Protein AF-A0A2K9CCG0-F1 (afdb_monomer)

Sequence (92 aa):
MLEEKAQQLKTALNGNKLIESQIHAITID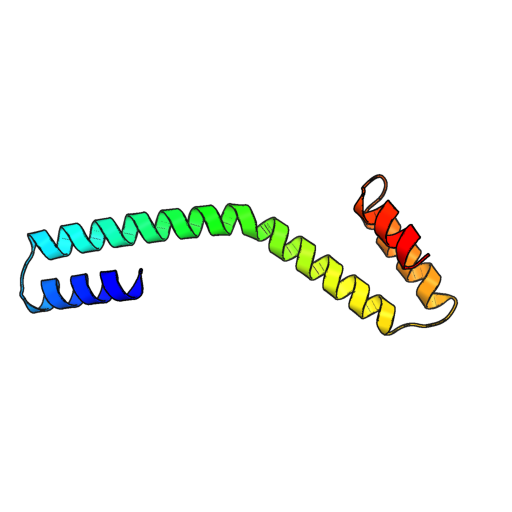VIVRQVTSMWLELQEGVVEQQKLVNAHHGLSLVNGERWNAKLDELCSKHAGSQTECLLRRLLG

Foldseek 3Di:
DLVVLVVQLVVCVVVVVPVSNVVSVVVNVVVVVVVVVVCVVCVVVVVVVVVVVVLVVVLVVDDDPVSVVSLVVVLVVQDPHPVSVVSVVPPD

Mean predicted aligned error: 7.21 Å

pLDDT: mean 91.19, std 3.8, range [77.5, 96.25]

Solvent-accessible surface area (backbone atoms only — not comparable to full-atom values): 5068 Å² total; per-residue (Å²): 109,69,67,58,46,52,51,50,25,52,52,25,52,78,64,68,34,62,66,59,24,50,54,34,49,53,53,48,52,53,51,51,52,51,54,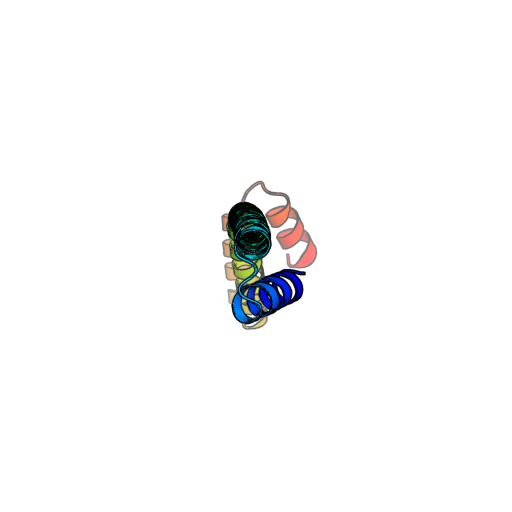50,51,54,45,62,71,44,44,62,60,54,52,52,51,50,52,50,53,53,50,53,52,59,43,76,77,43,66,69,72,65,26,55,56,52,49,50,52,54,33,61,79,30,63,96,38,72,64,22,57,49,47,49,70,77,71,96

Radius of gyration: 23.92 Å; Cα contacts (8 Å, |Δi|>4): 39; chains: 1; bounding box: 51×20×59 Å

Secondary structure (DSSP, 8-state):
-HHHHHHHHHHHHHTT-HHHHHHHHHHHHHHHHHHHHHHHHHHHHHHHHHHHHHHHHHHHT--THHHHHHHHHHHHHTTTSHHHHHHHHHH-

Structure (mmCIF, N/CA/C/O backbone):
data_AF-A0A2K9CCG0-F1
#
_entry.id   AF-A0A2K9CCG0-F1
#
loop_
_atom_site.group_PDB
_atom_site.id
_atom_site.type_symbol
_atom_site.label_atom_id
_atom_site.label_alt_id
_atom_site.label_comp_id
_atom_site.label_asym_id
_atom_site.label_entity_id
_atom_site.label_seq_id
_atom_site.pdbx_PDB_ins_code
_atom_site.Cartn_x
_atom_site.Cartn_y
_atom_site.Cartn_z
_atom_site.occupancy
_atom_site.B_iso_or_equiv
_atom_site.auth_seq_id
_atom_site.auth_comp_id
_atom_site.auth_asym_id
_atom_site.auth_atom_id
_atom_site.pdbx_PDB_model_num
ATOM 1 N N . MET A 1 1 ? -7.381 -8.319 16.304 1.00 79.94 1 MET A N 1
ATOM 2 C CA . MET A 1 1 ? -7.475 -7.192 17.265 1.00 79.94 1 MET A CA 1
ATOM 3 C C . MET A 1 1 ? -8.754 -6.376 17.067 1.00 79.94 1 MET A C 1
ATOM 5 O O . MET A 1 1 ? -9.554 -6.331 17.989 1.00 79.94 1 MET A O 1
ATOM 9 N N . LEU A 1 2 ? -8.997 -5.771 15.892 1.00 89.25 2 LEU A N 1
ATOM 10 C CA . LEU A 1 2 ? -10.224 -4.989 15.645 1.00 89.25 2 LEU A CA 1
ATOM 11 C C . LEU A 1 2 ? -11.499 -5.850 15.702 1.00 89.25 2 LEU A C 1
ATOM 13 O O . LEU A 1 2 ? -12.457 -5.478 16.370 1.00 89.25 2 LEU A O 1
ATOM 17 N N . GLU A 1 3 ? -11.480 -7.027 15.073 1.00 91.12 3 GLU A N 1
ATOM 18 C CA . GLU A 1 3 ? -12.597 -7.988 15.099 1.00 91.12 3 GLU A CA 1
ATOM 19 C C . GLU A 1 3 ? -12.952 -8.433 16.522 1.00 91.12 3 GLU A C 1
ATOM 21 O O . GLU A 1 3 ? -14.119 -8.483 16.899 1.00 91.12 3 GLU A O 1
ATOM 26 N N . GLU A 1 4 ? -11.939 -8.685 17.349 1.00 92.56 4 GLU A N 1
ATOM 27 C CA . GLU A 1 4 ? -12.119 -9.039 18.757 1.00 92.56 4 GLU A CA 1
ATOM 28 C C . GLU A 1 4 ? -12.786 -7.896 19.541 1.00 92.56 4 GLU A C 1
ATOM 30 O O . GLU A 1 4 ? -13.727 -8.124 20.302 1.00 92.56 4 GLU A O 1
ATOM 35 N N . LYS A 1 5 ? -12.355 -6.647 19.318 1.00 90.25 5 LYS A N 1
ATOM 36 C CA . LYS A 1 5 ? -12.955 -5.461 19.951 1.00 90.25 5 LYS A CA 1
ATOM 37 C C . LYS A 1 5 ? -14.384 -5.213 19.467 1.00 90.25 5 LYS A C 1
ATOM 39 O O . LYS A 1 5 ? -15.247 -4.892 20.282 1.00 90.25 5 LYS A O 1
ATOM 44 N N . ALA A 1 6 ? -14.660 -5.434 18.184 1.00 92.69 6 ALA A N 1
ATOM 45 C CA . ALA A 1 6 ? -16.011 -5.380 17.629 1.00 92.69 6 ALA A CA 1
ATOM 46 C C . ALA A 1 6 ? -16.922 -6.452 18.250 1.00 92.69 6 ALA A C 1
ATOM 48 O O . ALA A 1 6 ? -18.076 -6.175 18.581 1.00 92.69 6 ALA A O 1
ATOM 49 N N . GLN A 1 7 ? -16.395 -7.654 18.492 1.00 95.19 7 GLN A N 1
ATOM 50 C CA . GLN A 1 7 ? -17.130 -8.720 19.165 1.00 95.19 7 GLN A CA 1
ATOM 51 C C . GLN A 1 7 ? -17.401 -8.398 20.647 1.00 95.19 7 GLN A C 1
ATOM 53 O O . GLN A 1 7 ? -18.491 -8.687 21.149 1.00 95.19 7 GLN A O 1
ATOM 58 N N . GLN A 1 8 ? -16.457 -7.752 21.341 1.00 92.94 8 GLN A N 1
ATOM 59 C CA . GLN A 1 8 ? -16.648 -7.251 22.711 1.00 92.94 8 GLN A CA 1
ATOM 60 C C . GLN A 1 8 ? -17.735 -6.167 22.768 1.00 92.94 8 GLN A C 1
ATOM 62 O O . GLN A 1 8 ? -18.638 -6.261 23.599 1.00 92.94 8 GLN A O 1
ATOM 67 N N . LEU A 1 9 ? -17.727 -5.212 21.829 1.00 93.56 9 LEU A N 1
ATOM 68 C CA . LEU A 1 9 ? -18.789 -4.210 21.689 1.00 93.56 9 LEU A CA 1
ATOM 69 C C . LEU A 1 9 ? -20.156 -4.865 21.456 1.00 93.56 9 LEU A C 1
ATOM 71 O O . LEU A 1 9 ? -21.118 -4.551 22.151 1.00 93.56 9 LEU A O 1
ATOM 75 N N . LYS A 1 10 ? -20.240 -5.813 20.516 1.00 94.75 10 LYS A N 1
ATOM 76 C CA . LYS A 1 10 ? -21.477 -6.552 20.220 1.00 94.75 10 LYS A CA 1
ATOM 77 C C . LYS A 1 10 ? -22.012 -7.282 21.453 1.00 94.75 10 LYS A C 1
ATOM 79 O O . LYS A 1 10 ? -23.211 -7.269 21.713 1.00 94.75 10 LYS A O 1
ATOM 84 N N . THR A 1 11 ? -21.121 -7.894 22.227 1.00 96.06 11 THR A N 1
ATOM 85 C CA . THR A 1 11 ? -21.478 -8.602 23.463 1.00 96.06 11 THR A CA 1
ATOM 86 C C . THR A 1 11 ? -21.968 -7.632 24.542 1.00 96.06 11 THR A C 1
ATOM 88 O O . THR A 1 11 ? -22.970 -7.912 25.198 1.00 96.06 11 THR A O 1
ATOM 91 N N . ALA A 1 12 ? -21.316 -6.477 24.702 1.00 92.88 12 ALA A N 1
ATOM 92 C CA . ALA A 1 12 ? -21.728 -5.441 25.647 1.00 92.88 12 ALA A CA 1
ATOM 93 C C . ALA A 1 12 ? -23.091 -4.825 25.279 1.00 92.88 12 ALA A C 1
ATOM 95 O O . ALA A 1 12 ? -23.944 -4.683 26.155 1.00 92.88 12 ALA A O 1
ATOM 96 N N . LEU A 1 13 ? -23.330 -4.557 23.990 1.00 93.94 13 LEU A N 1
ATOM 97 C CA . LEU A 1 13 ? -24.611 -4.057 23.481 1.00 93.94 13 LEU A CA 1
ATOM 98 C C . LEU A 1 13 ? -25.743 -5.057 23.721 1.00 93.94 13 LEU A C 1
ATOM 100 O O . LEU A 1 13 ? -26.773 -4.690 24.275 1.00 93.94 13 LEU A O 1
ATOM 104 N N . ASN A 1 14 ? -25.530 -6.332 23.382 1.00 95.31 14 ASN A N 1
ATOM 105 C CA . ASN A 1 14 ? -26.519 -7.389 23.622 1.00 95.31 14 ASN A CA 1
ATOM 106 C C . ASN A 1 14 ? -26.806 -7.599 25.118 1.00 95.31 14 ASN A C 1
ATOM 108 O O . ASN A 1 14 ? -27.893 -8.037 25.484 1.00 95.31 14 ASN A O 1
ATOM 112 N N . GLY A 1 15 ? -25.838 -7.288 25.981 1.00 95.12 15 GLY A N 1
ATOM 113 C CA . GLY A 1 15 ? -26.000 -7.292 27.433 1.00 95.12 15 GLY A CA 1
ATOM 114 C C . GLY A 1 15 ? -26.567 -5.993 28.016 1.00 95.12 15 GLY A C 1
ATOM 115 O O . GLY A 1 15 ? -26.602 -5.878 29.238 1.00 95.12 15 GLY A O 1
ATOM 116 N N . ASN A 1 16 ? -26.958 -5.011 27.187 1.00 94.38 16 ASN A N 1
ATOM 117 C CA . ASN A 1 16 ? -27.384 -3.662 27.592 1.00 94.38 16 ASN A CA 1
ATOM 118 C C . ASN A 1 16 ? -26.382 -2.936 28.513 1.00 94.38 16 ASN A C 1
ATOM 120 O O . ASN A 1 16 ? -26.747 -2.071 29.312 1.00 94.38 16 ASN A O 1
ATOM 124 N N . LYS A 1 17 ? -25.095 -3.273 28.398 1.00 95.25 17 LYS A N 1
ATOM 125 C CA . LYS A 1 17 ? -24.007 -2.687 29.183 1.00 95.25 17 LYS A CA 1
ATOM 126 C C . LYS A 1 17 ? -23.561 -1.380 28.544 1.00 95.25 17 LYS A C 1
ATOM 128 O O . LYS A 1 17 ? -22.648 -1.356 27.718 1.00 95.25 17 LYS A O 1
ATOM 133 N N . LEU A 1 18 ? -24.280 -0.304 28.851 1.00 93.06 18 LEU A N 1
ATOM 134 C CA . LEU A 1 18 ? -24.186 0.960 28.117 1.00 93.06 18 LEU A CA 1
ATOM 135 C C . LEU A 1 18 ? -22.807 1.630 28.255 1.00 93.06 18 LEU A C 1
ATOM 137 O O . LEU A 1 18 ? -22.253 2.094 27.26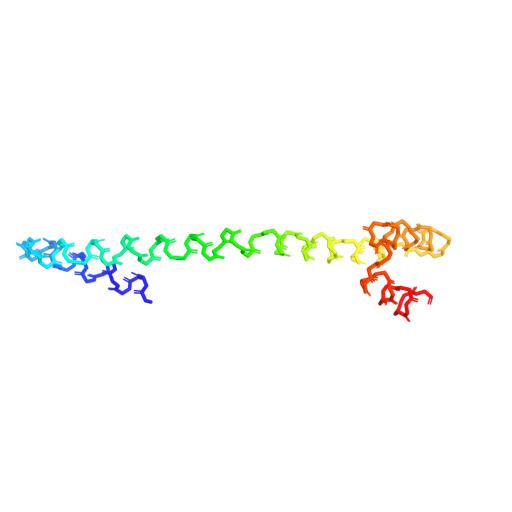0 1.00 93.06 18 LEU A O 1
ATOM 141 N N . ILE A 1 19 ? -22.228 1.617 29.459 1.00 94.38 19 ILE A N 1
ATOM 142 C CA . ILE A 1 19 ? -20.904 2.198 29.736 1.00 94.38 19 ILE A CA 1
ATOM 143 C C . ILE A 1 19 ? -19.816 1.394 29.020 1.00 94.38 19 ILE A C 1
ATOM 145 O O . ILE A 1 19 ? -18.992 1.953 28.300 1.00 94.38 19 ILE A O 1
ATOM 149 N N . GLU A 1 20 ? -19.838 0.070 29.150 1.00 94.31 20 GLU A N 1
ATOM 150 C CA . GLU A 1 20 ? -18.877 -0.816 28.497 1.00 94.31 20 GLU A CA 1
ATOM 151 C C . GLU A 1 20 ? -18.982 -0.730 26.973 1.00 94.31 20 GLU A C 1
ATOM 153 O O . GLU A 1 20 ? -17.965 -0.702 26.282 1.00 94.31 20 GLU A O 1
ATOM 158 N N . SER A 1 21 ? -20.200 -0.608 26.440 1.00 92.62 21 SER A N 1
ATOM 159 C CA . SER A 1 21 ? -20.423 -0.397 25.008 1.00 92.62 21 SER A CA 1
ATOM 160 C C . SER A 1 21 ? -19.788 0.910 24.530 1.00 92.62 21 SER A C 1
ATOM 162 O O . SER A 1 21 ? -19.116 0.924 23.503 1.00 92.62 21 SER A O 1
ATOM 164 N N . GLN A 1 22 ? -19.928 2.001 25.286 1.00 94.50 22 GLN A N 1
ATOM 165 C CA . GLN A 1 22 ? -19.287 3.277 24.951 1.00 94.50 22 GLN A CA 1
ATOM 166 C C . GLN A 1 22 ? -17.757 3.180 24.999 1.00 94.50 22 GLN A C 1
ATOM 168 O O . GLN A 1 22 ? -17.088 3.641 24.075 1.00 94.50 22 GLN A O 1
ATOM 173 N N . ILE A 1 23 ? -17.198 2.520 26.018 1.00 94.75 23 ILE A N 1
ATOM 174 C CA . ILE A 1 23 ? -15.748 2.292 26.133 1.00 94.75 23 ILE A CA 1
ATOM 175 C C . ILE A 1 23 ? -15.230 1.494 24.929 1.00 94.75 23 ILE A C 1
ATOM 177 O O . ILE A 1 23 ? -14.224 1.865 24.314 1.00 94.75 23 ILE A O 1
ATOM 181 N N . HIS A 1 24 ? -15.918 0.413 24.553 1.00 93.50 24 HIS A N 1
ATOM 182 C CA . HIS A 1 24 ? -15.535 -0.394 23.398 1.00 93.50 24 HIS A CA 1
ATOM 183 C C . HIS A 1 24 ? -15.665 0.378 22.080 1.00 93.50 24 HIS A C 1
ATOM 185 O O . HIS A 1 24 ? -14.768 0.282 21.244 1.00 93.50 24 HIS A O 1
ATOM 191 N N . ALA A 1 25 ? -16.718 1.180 21.906 1.00 92.25 25 ALA A N 1
ATOM 192 C CA . ALA A 1 25 ? -16.905 2.004 20.714 1.00 92.25 25 ALA A CA 1
ATOM 193 C C . ALA A 1 25 ? -15.791 3.053 20.551 1.00 92.25 25 ALA A C 1
ATOM 195 O O . ALA A 1 25 ? -15.213 3.156 19.471 1.00 92.25 25 ALA A O 1
ATOM 196 N N . ILE A 1 26 ? -15.424 3.761 21.626 1.00 96.00 26 ILE A N 1
ATOM 197 C CA . ILE A 1 26 ? -14.303 4.719 21.617 1.00 96.00 26 ILE A CA 1
ATOM 198 C C . ILE A 1 26 ? -12.992 4.007 21.275 1.00 96.00 26 ILE A C 1
ATOM 200 O O . ILE A 1 26 ? -12.210 4.491 20.462 1.00 96.00 26 ILE A O 1
ATOM 204 N N . THR A 1 27 ? -12.761 2.830 21.861 1.00 94.44 27 THR A N 1
ATOM 205 C CA . THR A 1 27 ? -11.550 2.043 21.590 1.00 94.44 27 THR A CA 1
ATOM 206 C C . THR A 1 27 ? -11.450 1.665 20.111 1.00 94.44 27 THR A C 1
ATOM 208 O O . THR A 1 27 ? -10.381 1.780 19.515 1.00 94.44 27 THR A O 1
ATOM 211 N N . ILE A 1 28 ? -12.559 1.234 19.504 1.00 95.44 28 ILE A N 1
ATOM 212 C CA . ILE A 1 28 ? -12.619 0.90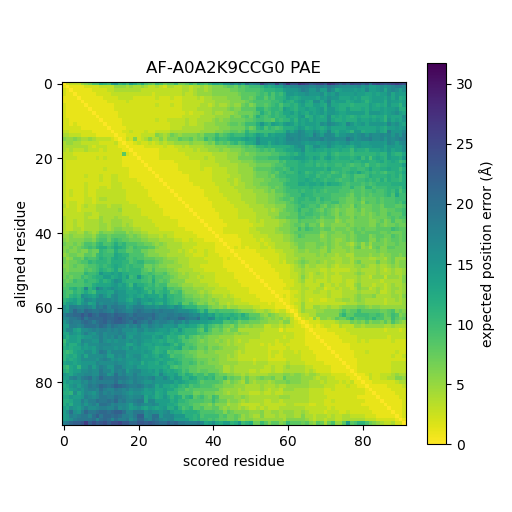7 18.075 1.00 95.44 28 ILE A CA 1
ATOM 213 C C . ILE A 1 28 ? -12.345 2.149 17.223 1.00 95.44 28 ILE A C 1
ATOM 215 O O . ILE A 1 28 ? -11.531 2.064 16.309 1.00 95.44 28 ILE A O 1
ATOM 219 N N . ASP A 1 29 ? -12.965 3.291 17.532 1.00 96.19 29 ASP A N 1
ATOM 220 C CA . ASP A 1 29 ? -12.759 4.542 16.787 1.00 96.19 29 ASP A CA 1
ATOM 221 C C . ASP A 1 29 ? -11.286 4.979 16.804 1.00 96.19 29 ASP A C 1
ATOM 223 O O . ASP A 1 29 ? -10.714 5.295 15.761 1.00 96.19 29 ASP A O 1
ATOM 227 N N . VAL A 1 30 ? -10.626 4.903 17.964 1.00 95.81 30 VAL A N 1
ATOM 228 C CA . VAL A 1 30 ? -9.190 5.205 18.086 1.00 95.81 30 VAL A CA 1
ATOM 229 C C . VAL A 1 30 ? -8.347 4.270 17.218 1.00 95.81 30 VAL A C 1
ATOM 231 O O . VAL A 1 30 ? -7.492 4.747 16.471 1.00 95.81 30 VAL A O 1
ATOM 234 N N . ILE A 1 31 ? -8.599 2.957 17.269 1.00 94.81 31 ILE A N 1
ATOM 235 C CA . ILE A 1 31 ? -7.861 1.976 16.457 1.00 94.81 31 ILE A CA 1
ATOM 236 C C . ILE A 1 31 ? -8.071 2.249 14.964 1.00 94.81 31 ILE A C 1
ATOM 238 O O . ILE A 1 31 ? -7.108 2.258 14.201 1.00 94.81 31 ILE A O 1
ATOM 242 N N . VAL A 1 32 ? -9.311 2.500 14.538 1.00 95.81 32 VAL A N 1
ATOM 243 C CA . VAL A 1 32 ? -9.631 2.782 13.131 1.00 95.81 32 VAL A CA 1
ATOM 244 C C . VAL A 1 32 ? -8.910 4.037 12.653 1.00 95.81 32 VAL A C 1
ATOM 246 O O . VAL A 1 32 ? -8.314 4.015 11.576 1.00 95.81 32 VAL A O 1
ATOM 249 N N . ARG A 1 33 ? -8.896 5.111 13.449 1.00 96.25 33 ARG A N 1
ATOM 250 C CA . ARG A 1 33 ? -8.166 6.340 13.105 1.00 96.25 33 ARG A CA 1
ATOM 251 C C . ARG A 1 33 ? -6.667 6.101 12.981 1.00 96.25 33 ARG A C 1
ATOM 253 O O . ARG A 1 33 ? -6.070 6.565 12.015 1.00 96.25 33 ARG A O 1
ATOM 260 N N . GLN A 1 34 ? -6.071 5.357 13.912 1.00 95.31 34 GLN A N 1
ATOM 261 C CA . GLN A 1 34 ? -4.646 5.019 13.862 1.00 95.31 34 GLN A CA 1
ATOM 262 C C . GLN A 1 34 ? -4.304 4.211 12.609 1.00 95.31 34 GLN A C 1
ATOM 264 O O . GLN A 1 34 ? -3.413 4.599 11.860 1.00 95.31 34 GLN A O 1
ATOM 269 N N . VAL A 1 35 ? -5.054 3.139 12.337 1.00 94.62 35 VAL A N 1
ATOM 270 C CA . VAL A 1 35 ? -4.850 2.301 11.145 1.00 94.62 35 VAL A CA 1
ATOM 271 C C . VAL A 1 35 ? -5.034 3.114 9.867 1.00 94.62 35 VAL A C 1
ATOM 273 O O . VAL A 1 35 ? -4.241 2.980 8.942 1.00 94.62 35 VAL A O 1
ATOM 276 N N . THR A 1 36 ? -6.041 3.986 9.821 1.00 95.50 36 THR A N 1
ATOM 277 C CA . THR A 1 36 ? -6.287 4.853 8.661 1.00 95.50 36 THR A CA 1
ATOM 278 C C . THR A 1 36 ? -5.131 5.826 8.443 1.00 95.50 36 THR A C 1
ATOM 280 O O . THR A 1 36 ? -4.666 5.961 7.317 1.00 95.50 36 THR A O 1
ATOM 283 N N . SER A 1 37 ? -4.625 6.463 9.504 1.00 96.25 37 SER A N 1
ATOM 284 C CA . SER A 1 37 ? -3.470 7.367 9.415 1.00 96.25 37 SER A CA 1
ATOM 285 C C . SER A 1 37 ? -2.227 6.638 8.909 1.00 96.25 37 SER A C 1
ATOM 287 O O . SER A 1 37 ? -1.611 7.072 7.942 1.00 96.25 37 SER A O 1
ATOM 289 N N . MET A 1 38 ? -1.911 5.482 9.499 1.00 95.44 38 MET A N 1
ATOM 290 C CA . MET A 1 38 ? -0.778 4.656 9.074 1.00 95.44 38 MET A CA 1
ATOM 291 C C . MET A 1 38 ? -0.923 4.195 7.620 1.00 95.44 38 MET A C 1
ATOM 293 O O . MET A 1 38 ? 0.053 4.162 6.877 1.00 95.44 38 MET A O 1
ATOM 297 N N . TRP A 1 39 ? -2.138 3.839 7.194 1.00 95.19 39 TRP A N 1
ATOM 298 C CA . TRP A 1 39 ? -2.396 3.473 5.806 1.00 95.19 39 TRP A CA 1
ATOM 299 C C . TRP A 1 39 ? -2.142 4.643 4.856 1.00 95.19 39 TRP A C 1
ATOM 301 O O . TRP A 1 39 ? -1.475 4.451 3.846 1.00 95.19 39 TRP A O 1
ATOM 311 N N . LEU A 1 40 ? -2.621 5.846 5.184 1.00 95.12 40 LEU A N 1
ATOM 312 C CA . LEU A 1 40 ? -2.407 7.038 4.359 1.00 95.12 40 LEU A CA 1
ATOM 313 C C . LEU A 1 40 ? -0.918 7.375 4.210 1.00 95.12 40 LEU A C 1
ATOM 315 O O . LEU A 1 40 ? -0.481 7.703 3.111 1.00 95.12 40 LEU A O 1
ATOM 319 N N . GLU A 1 41 ? -0.134 7.230 5.280 1.00 94.88 41 GLU A N 1
ATOM 320 C CA . GLU A 1 41 ? 1.322 7.426 5.248 1.00 94.88 41 GLU A CA 1
ATOM 321 C C . GLU A 1 41 ? 2.038 6.405 4.346 1.00 94.88 41 GLU A C 1
ATOM 323 O O . GLU A 1 41 ? 3.024 6.733 3.690 1.00 94.88 41 GLU A O 1
ATOM 328 N N . LEU A 1 42 ? 1.542 5.165 4.283 1.00 95.06 42 LEU A N 1
ATOM 329 C CA . LEU A 1 42 ? 2.140 4.087 3.486 1.00 95.06 42 LEU A CA 1
ATOM 330 C C . LEU A 1 42 ? 1.616 4.022 2.046 1.00 95.06 42 LEU A C 1
ATOM 332 O O . LEU A 1 42 ? 2.277 3.446 1.177 1.00 95.06 42 LEU A O 1
ATOM 336 N N . GLN A 1 43 ? 0.434 4.579 1.782 1.00 95.44 43 GLN A N 1
ATOM 337 C CA . GLN A 1 43 ? -0.300 4.390 0.533 1.00 95.44 43 GLN A CA 1
ATOM 338 C C . GLN A 1 43 ? 0.509 4.831 -0.688 1.00 95.4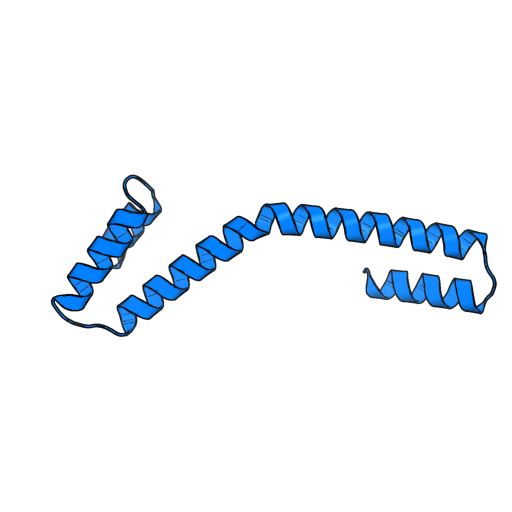4 43 GLN A C 1
ATOM 340 O O . GLN A 1 43 ? 0.551 4.109 -1.686 1.00 95.44 43 GLN A O 1
ATOM 345 N N . GLU A 1 44 ? 1.162 5.991 -0.616 1.00 90.62 44 GLU A N 1
ATOM 346 C CA . GLU A 1 44 ? 1.977 6.506 -1.719 1.00 90.62 44 GLU A CA 1
ATOM 347 C C . GLU A 1 44 ? 3.132 5.551 -2.045 1.00 90.62 44 GLU A C 1
ATOM 349 O O . GLU A 1 44 ? 3.315 5.169 -3.201 1.00 90.62 44 GLU A O 1
ATOM 354 N N . GLY A 1 45 ? 3.837 5.056 -1.023 1.00 90.81 45 GLY A N 1
ATOM 355 C CA . GLY A 1 45 ? 4.917 4.085 -1.194 1.00 90.81 45 GLY A CA 1
ATOM 356 C C . GLY A 1 45 ? 4.450 2.771 -1.827 1.00 90.81 45 GLY A C 1
ATOM 357 O O . GLY A 1 45 ? 5.115 2.251 -2.722 1.00 90.81 45 GLY A O 1
ATOM 358 N N . VAL A 1 46 ? 3.284 2.256 -1.421 1.00 93.94 46 VAL A N 1
ATOM 359 C CA . VAL A 1 46 ? 2.687 1.044 -2.015 1.00 93.94 46 VAL A CA 1
ATOM 360 C C . VAL A 1 46 ? 2.345 1.264 -3.491 1.00 93.94 46 VAL A C 1
ATOM 362 O O . VAL A 1 46 ? 2.614 0.399 -4.327 1.00 93.94 46 VAL A O 1
ATOM 365 N N . VAL A 1 47 ? 1.783 2.426 -3.836 1.00 94.19 47 VAL A N 1
ATOM 366 C CA . VAL A 1 47 ? 1.458 2.777 -5.227 1.00 94.19 47 VAL A CA 1
ATOM 367 C C . VAL A 1 47 ? 2.723 2.867 -6.079 1.00 94.19 47 VAL A C 1
ATOM 369 O O . VAL A 1 47 ? 2.759 2.303 -7.175 1.00 94.19 47 VAL A O 1
ATOM 372 N N . GLU A 1 48 ? 3.771 3.524 -5.586 1.00 88.88 48 GLU A N 1
ATOM 373 C CA . GLU A 1 48 ? 5.044 3.633 -6.304 1.00 88.88 48 GLU A CA 1
ATOM 374 C C . GLU A 1 48 ? 5.728 2.269 -6.480 1.00 88.88 48 GLU A C 1
ATOM 376 O O . GLU A 1 48 ? 6.193 1.944 -7.575 1.00 88.88 48 GLU A O 1
ATOM 381 N N . GLN A 1 49 ? 5.705 1.409 -5.458 1.00 88.25 49 GLN A N 1
ATOM 382 C CA . GLN A 1 49 ? 6.202 0.035 -5.574 1.00 88.25 49 GLN A CA 1
ATOM 383 C C . GLN A 1 49 ? 5.427 -0.769 -6.622 1.00 88.25 49 GLN A C 1
ATOM 385 O O . GLN A 1 49 ? 6.035 -1.459 -7.444 1.00 88.25 49 GLN A O 1
ATOM 390 N N . GLN A 1 50 ? 4.097 -0.650 -6.657 1.00 92.06 50 GLN A N 1
ATOM 391 C CA . GLN A 1 50 ? 3.283 -1.333 -7.661 1.00 92.06 50 GLN A CA 1
ATOM 392 C C . GLN A 1 50 ? 3.593 -0.839 -9.081 1.00 92.06 50 GLN A C 1
ATOM 394 O O . GLN A 1 50 ? 3.671 -1.647 -10.010 1.00 92.06 50 GLN A O 1
ATOM 399 N N . LYS A 1 51 ? 3.802 0.472 -9.270 1.00 90.12 51 LYS A N 1
ATOM 400 C CA . LYS A 1 51 ? 4.224 1.038 -10.562 1.00 90.12 51 LYS A CA 1
ATOM 401 C C . LYS A 1 51 ? 5.565 0.460 -11.010 1.00 90.12 51 LYS A C 1
ATOM 403 O O . LYS A 1 51 ? 5.687 0.066 -12.170 1.00 90.12 51 LYS A O 1
ATOM 408 N N . LEU A 1 52 ? 6.535 0.356 -10.100 1.00 87.88 52 LEU A N 1
ATOM 409 C CA . LEU A 1 52 ? 7.848 -0.216 -10.391 1.00 87.88 52 LEU A CA 1
ATOM 410 C C . LEU A 1 52 ? 7.747 -1.698 -10.788 1.00 87.88 52 LEU A C 1
ATOM 412 O O . LEU A 1 52 ? 8.287 -2.094 -11.821 1.00 87.88 52 LEU A O 1
ATOM 416 N N . VAL A 1 53 ? 6.996 -2.508 -10.033 1.00 89.44 53 VAL A N 1
ATOM 417 C CA . VAL A 1 53 ? 6.752 -3.927 -10.361 1.00 89.44 53 VAL A CA 1
ATOM 418 C C . VAL A 1 53 ? 6.092 -4.071 -11.734 1.00 89.44 53 VAL A C 1
ATOM 420 O O . VAL A 1 53 ? 6.529 -4.883 -12.550 1.00 89.44 53 VAL A O 1
ATOM 423 N N . ASN A 1 54 ? 5.083 -3.250 -12.030 1.00 91.12 54 ASN A N 1
ATOM 424 C CA . ASN A 1 54 ? 4.417 -3.256 -13.332 1.00 91.12 54 ASN A CA 1
ATOM 425 C C . AS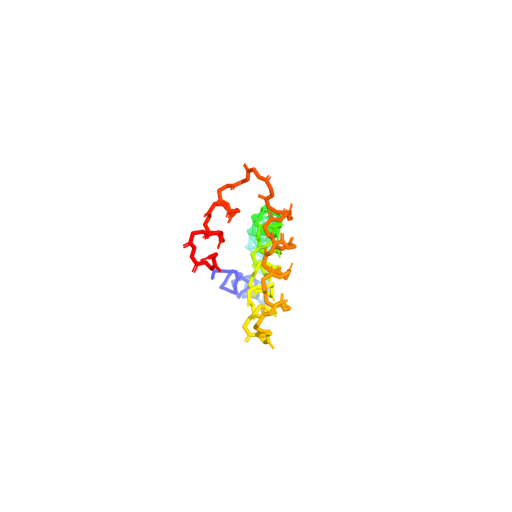N A 1 54 ? 5.373 -2.869 -14.468 1.00 91.12 54 ASN A C 1
ATOM 427 O O . ASN A 1 54 ? 5.306 -3.450 -15.552 1.00 91.12 54 ASN A O 1
ATOM 431 N N . ALA A 1 55 ? 6.279 -1.917 -14.236 1.00 88.00 55 ALA A N 1
ATOM 432 C CA . ALA A 1 55 ? 7.283 -1.530 -15.218 1.00 88.00 55 ALA A CA 1
ATOM 433 C C . ALA A 1 55 ? 8.286 -2.664 -15.486 1.00 88.00 55 ALA A C 1
ATOM 435 O O . ALA A 1 55 ? 8.552 -2.973 -16.648 1.00 88.00 55 ALA A O 1
ATOM 436 N N . HIS A 1 56 ? 8.758 -3.346 -14.437 1.00 86.62 56 HIS A N 1
ATOM 437 C CA . HIS A 1 56 ? 9.601 -4.540 -14.558 1.00 86.62 56 HIS A CA 1
ATOM 438 C C . HIS A 1 56 ? 8.902 -5.675 -15.305 1.00 86.62 56 HIS A C 1
ATOM 440 O O . HIS A 1 56 ? 9.483 -6.275 -16.210 1.00 86.62 56 HIS A O 1
ATOM 446 N N . HIS A 1 57 ? 7.638 -5.948 -14.982 1.00 88.06 57 HIS A N 1
ATOM 447 C CA . HIS A 1 57 ? 6.855 -6.920 -15.735 1.00 88.06 57 HIS A CA 1
ATOM 448 C C . HIS A 1 57 ? 6.736 -6.500 -17.206 1.00 88.06 57 HIS A C 1
ATOM 450 O O . HIS A 1 57 ? 6.990 -7.293 -18.109 1.00 88.06 57 HIS A O 1
ATOM 456 N N . GLY A 1 58 ? 6.469 -5.219 -17.462 1.00 87.44 58 GLY A N 1
ATOM 457 C CA . GLY A 1 58 ? 6.447 -4.650 -18.802 1.00 87.44 58 GLY A CA 1
ATOM 458 C C . GLY A 1 58 ? 7.761 -4.818 -19.571 1.00 87.44 58 GLY A C 1
ATOM 459 O O . GLY A 1 58 ? 7.704 -4.927 -20.797 1.00 87.44 58 GLY A O 1
ATOM 460 N N . LEU A 1 59 ? 8.910 -4.826 -18.890 1.00 88.19 59 LEU A N 1
ATOM 461 C CA . LEU A 1 59 ? 10.214 -5.137 -19.480 1.00 88.19 59 LEU A CA 1
ATOM 462 C C . LEU A 1 59 ? 10.337 -6.623 -19.813 1.00 88.19 59 LEU A C 1
ATOM 464 O O . LEU A 1 59 ? 10.742 -6.947 -20.917 1.00 88.19 59 LEU A O 1
ATOM 468 N N . SER A 1 60 ? 9.909 -7.529 -18.931 1.00 86.00 60 SER A N 1
ATOM 469 C CA . SER A 1 60 ? 9.982 -8.978 -19.202 1.00 86.00 60 SER A CA 1
ATOM 470 C C . SE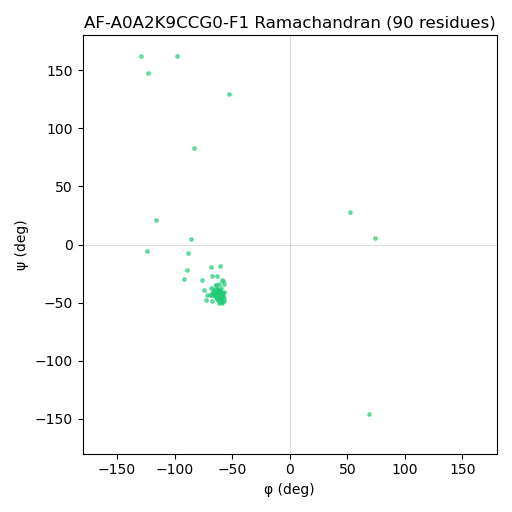R A 1 60 ? 9.190 -9.442 -20.434 1.00 86.00 60 SER A C 1
ATOM 472 O O . SER A 1 60 ? 9.443 -10.521 -20.957 1.00 86.00 60 SER A O 1
ATOM 474 N N . LEU A 1 61 ? 8.234 -8.634 -20.903 1.00 89.25 61 LEU A N 1
ATOM 475 C CA . LEU A 1 61 ? 7.392 -8.933 -22.064 1.00 89.25 61 LEU A CA 1
ATOM 476 C C . LEU A 1 61 ? 7.996 -8.473 -23.403 1.00 89.25 61 LEU A C 1
ATOM 478 O O . LEU A 1 61 ? 7.409 -8.732 -24.453 1.00 89.25 61 LEU A O 1
ATOM 482 N N . VAL A 1 62 ? 9.113 -7.742 -23.391 1.00 88.94 62 VAL A N 1
ATOM 483 C CA . VAL A 1 62 ? 9.744 -7.186 -24.598 1.00 88.94 62 VAL A CA 1
ATOM 484 C C . VAL A 1 62 ? 11.191 -7.657 -24.710 1.00 88.94 62 VAL A C 1
ATOM 486 O O . VAL A 1 62 ? 11.858 -7.825 -23.702 1.00 88.94 62 VAL A O 1
ATOM 489 N N . ASN A 1 63 ? 11.690 -7.835 -25.935 1.00 85.62 63 ASN A N 1
ATOM 490 C CA . ASN A 1 63 ? 13.058 -8.291 -26.210 1.00 85.62 63 ASN A CA 1
ATOM 491 C C . ASN A 1 63 ? 13.755 -7.355 -27.218 1.00 85.62 63 ASN A C 1
ATOM 493 O O . ASN A 1 63 ? 13.089 -6.623 -27.957 1.00 85.62 63 ASN A O 1
ATOM 497 N N . GLY A 1 64 ? 15.090 -7.415 -27.285 1.00 84.06 64 GLY A N 1
ATOM 498 C CA . GLY A 1 64 ? 15.900 -6.691 -28.275 1.00 84.06 64 GLY A CA 1
ATOM 499 C C . GLY A 1 64 ? 15.906 -5.171 -28.073 1.00 84.06 64 GLY A C 1
ATOM 500 O O . GLY A 1 64 ? 15.829 -4.683 -26.951 1.00 84.06 64 GLY A O 1
ATOM 501 N N . GLU A 1 65 ? 15.965 -4.396 -29.157 1.00 83.38 65 GLU A N 1
ATOM 502 C CA . GLU A 1 65 ? 16.050 -2.923 -29.099 1.00 83.38 65 GLU 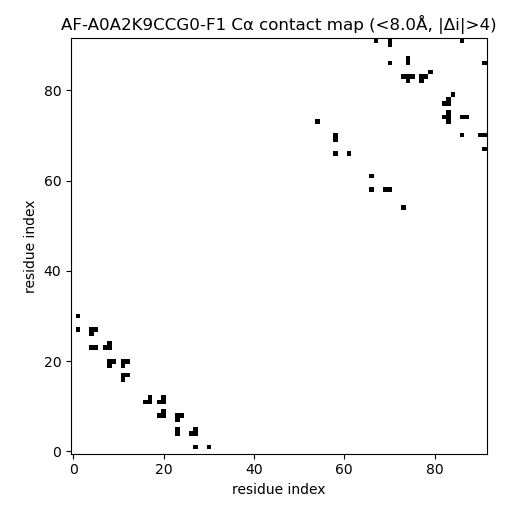A CA 1
ATOM 503 C C . GLU A 1 65 ? 14.887 -2.273 -28.335 1.00 83.38 65 GLU A C 1
ATOM 505 O O . GLU A 1 65 ? 15.064 -1.285 -27.623 1.00 83.38 65 GLU A O 1
ATOM 510 N N . ARG A 1 66 ? 13.691 -2.866 -28.421 1.00 84.94 66 ARG A N 1
ATOM 511 C CA . ARG A 1 66 ? 12.502 -2.388 -27.705 1.00 84.94 66 ARG A CA 1
ATOM 512 C C . ARG A 1 66 ? 12.621 -2.560 -26.191 1.00 84.94 66 ARG A C 1
ATOM 514 O O . ARG A 1 66 ? 11.994 -1.811 -25.445 1.00 84.94 66 ARG A O 1
ATOM 521 N N . TRP A 1 67 ? 13.398 -3.543 -25.746 1.00 90.94 67 TRP A N 1
ATOM 522 C CA . TRP A 1 67 ? 13.693 -3.737 -24.334 1.00 90.94 67 TRP A CA 1
ATOM 523 C C . TRP A 1 67 ? 14.653 -2.662 -23.823 1.00 90.94 67 TRP A C 1
ATOM 525 O O . TRP A 1 67 ? 14.322 -2.003 -22.840 1.00 90.94 67 TRP A O 1
ATOM 535 N N . ASN A 1 68 ? 15.744 -2.392 -24.551 1.00 87.81 68 ASN A N 1
ATOM 536 C CA . ASN A 1 68 ? 16.697 -1.327 -24.206 1.00 87.81 68 ASN A CA 1
ATOM 537 C C . ASN A 1 68 ? 16.001 0.040 -24.111 1.00 87.81 68 ASN A C 1
ATOM 539 O O . ASN A 1 68 ? 16.113 0.724 -23.099 1.00 87.81 68 ASN A O 1
ATOM 543 N N . ALA A 1 69 ? 15.186 0.395 -25.110 1.00 88.00 69 ALA A N 1
ATOM 544 C CA . ALA A 1 69 ? 14.457 1.664 -25.115 1.00 88.00 69 ALA A CA 1
ATOM 545 C C . ALA A 1 69 ? 13.508 1.813 -23.910 1.00 88.00 69 ALA A C 1
ATOM 547 O O . ALA A 1 69 ? 13.368 2.894 -23.341 1.00 88.00 69 ALA A O 1
ATOM 548 N N . LYS A 1 70 ? 12.858 0.720 -23.499 1.00 88.31 70 LYS A N 1
ATOM 549 C CA . LYS A 1 70 ? 11.935 0.715 -22.359 1.00 88.31 70 LYS A CA 1
ATOM 550 C C . LYS A 1 70 ? 12.675 0.737 -21.020 1.00 88.31 70 LYS A C 1
ATOM 552 O O . LYS A 1 70 ? 12.161 1.295 -20.051 1.00 88.31 70 LYS A O 1
ATOM 557 N N . LEU A 1 71 ? 13.872 0.153 -20.962 1.00 89.75 71 LEU A N 1
ATOM 558 C CA . LEU A 1 71 ? 14.753 0.253 -19.804 1.00 89.75 71 LEU A CA 1
ATOM 559 C C . LEU A 1 71 ? 15.266 1.686 -19.636 1.00 89.75 71 LEU A C 1
ATOM 561 O O . LEU A 1 71 ? 15.230 2.206 -18.523 1.00 89.75 71 LEU A O 1
ATOM 565 N N . ASP A 1 72 ? 15.671 2.342 -20.723 1.00 90.94 72 ASP A N 1
ATOM 566 C CA . ASP A 1 72 ? 16.087 3.746 -20.704 1.00 90.94 72 ASP A CA 1
ATOM 567 C C . ASP A 1 72 ? 14.936 4.671 -20.289 1.00 90.94 72 ASP A C 1
ATOM 569 O O . ASP A 1 72 ? 15.120 5.554 -19.447 1.00 90.94 72 ASP A O 1
ATOM 573 N N . GLU A 1 73 ? 13.722 4.428 -20.797 1.00 90.44 73 GLU A N 1
ATOM 574 C CA . GLU A 1 73 ? 12.515 5.134 -20.354 1.00 90.44 73 GLU A CA 1
ATOM 575 C C . GLU A 1 73 ? 12.296 4.962 -18.841 1.00 90.44 73 GLU A C 1
ATOM 577 O O . GLU A 1 73 ? 12.047 5.941 -18.133 1.00 90.44 73 GLU A O 1
ATOM 582 N N . LEU A 1 74 ? 12.423 3.739 -18.317 1.00 90.06 74 LEU A N 1
ATOM 583 C CA . LEU A 1 74 ? 12.271 3.468 -16.887 1.00 90.06 74 LEU A CA 1
ATOM 584 C C . LEU A 1 74 ? 13.369 4.140 -16.047 1.00 90.06 74 LEU A C 1
ATOM 586 O O . LEU A 1 74 ? 13.066 4.721 -15.006 1.00 90.06 74 LEU A O 1
ATOM 590 N N . CYS A 1 75 ? 14.618 4.124 -16.512 1.00 91.12 75 CYS A N 1
ATOM 591 C CA . CYS A 1 75 ? 15.725 4.822 -15.859 1.00 91.12 75 CYS A CA 1
ATOM 592 C C . CYS A 1 75 ? 15.483 6.336 -15.818 1.00 91.12 75 CYS A C 1
ATOM 594 O O . CYS A 1 75 ? 15.687 6.953 -14.776 1.00 91.12 75 CYS A O 1
ATOM 596 N N . SER A 1 76 ? 14.966 6.927 -16.902 1.00 92.31 76 SER A N 1
ATOM 597 C CA . SER A 1 76 ? 14.658 8.364 -16.962 1.00 92.31 76 SER A CA 1
ATOM 598 C C . SER A 1 76 ? 13.607 8.802 -15.935 1.00 92.31 76 SER A C 1
ATOM 600 O O . SER A 1 76 ? 13.715 9.885 -15.364 1.00 92.31 76 SER A O 1
ATOM 602 N N . LYS A 1 77 ? 12.629 7.937 -15.624 1.00 89.06 77 LYS A N 1
ATOM 603 C CA . LYS A 1 77 ? 11.604 8.194 -14.592 1.00 89.06 77 LYS A CA 1
ATOM 604 C C . LYS A 1 77 ? 12.180 8.207 -13.176 1.00 89.06 77 LYS A C 1
ATOM 606 O O . LYS A 1 77 ? 11.567 8.757 -12.268 1.00 89.06 77 LYS A O 1
ATOM 611 N N . HIS A 1 78 ? 13.357 7.616 -13.004 1.00 87.81 78 HIS A N 1
ATOM 612 C CA . HIS A 1 78 ? 14.081 7.522 -11.745 1.00 87.81 78 HIS A CA 1
ATOM 613 C C . HIS A 1 78 ? 15.417 8.282 -11.788 1.00 87.81 78 HIS A C 1
ATOM 615 O O . HIS A 1 78 ? 16.297 7.993 -10.975 1.00 87.81 78 HIS A O 1
ATOM 621 N N . ALA A 1 79 ? 15.571 9.243 -12.707 1.00 90.88 79 ALA A N 1
ATOM 622 C CA . ALA A 1 79 ? 16.834 9.929 -12.962 1.00 90.88 79 ALA A CA 1
ATOM 623 C C . ALA A 1 79 ? 17.461 10.522 -11.687 1.00 90.88 79 ALA A C 1
ATOM 625 O O . ALA A 1 79 ? 16.805 11.233 -10.924 1.00 90.88 79 ALA A O 1
ATOM 626 N N . GLY A 1 80 ? 18.741 10.227 -11.455 1.00 89.25 80 GLY A N 1
ATOM 627 C CA . GLY A 1 80 ? 19.502 10.702 -10.297 1.00 89.25 80 GLY A CA 1
ATOM 628 C C . GLY A 1 80 ? 19.155 10.013 -8.973 1.00 89.25 80 GLY A C 1
ATOM 629 O O . GLY A 1 80 ? 19.669 10.413 -7.929 1.00 89.25 80 GLY A O 1
ATOM 630 N N . SER A 1 81 ? 18.304 8.982 -8.987 1.00 90.62 81 SER A N 1
ATOM 631 C CA . SER A 1 81 ? 17.954 8.209 -7.792 1.00 90.62 81 SER A CA 1
ATOM 632 C C . SER A 1 81 ? 18.759 6.912 -7.679 1.00 90.62 81 SER A C 1
ATOM 634 O O . SER A 1 81 ? 19.281 6.374 -8.657 1.00 90.62 81 SER A O 1
ATOM 636 N N . GLN A 1 82 ? 18.793 6.338 -6.474 1.00 89.19 82 GLN A N 1
ATOM 637 C CA . GLN A 1 82 ? 19.354 5.002 -6.259 1.00 89.19 82 GLN A CA 1
ATOM 638 C C . GLN A 1 82 ? 18.641 3.930 -7.104 1.00 89.19 82 GLN A C 1
ATOM 640 O O . GLN A 1 82 ? 19.274 2.959 -7.520 1.00 89.19 82 GLN A O 1
ATOM 645 N N . THR A 1 83 ? 17.348 4.115 -7.388 1.00 86.44 83 THR A N 1
ATOM 646 C CA . THR A 1 83 ? 16.558 3.204 -8.222 1.00 86.44 83 THR A CA 1
ATOM 647 C C . THR A 1 83 ? 17.084 3.163 -9.652 1.00 86.44 83 THR A C 1
ATOM 649 O O . THR A 1 83 ? 17.241 2.072 -10.187 1.00 86.44 83 THR A O 1
ATOM 652 N N . GLU A 1 84 ? 17.449 4.302 -10.251 1.00 90.31 84 GLU A N 1
ATOM 653 C CA . GLU A 1 84 ? 18.106 4.311 -11.568 1.00 90.31 84 GLU A CA 1
ATOM 654 C C . GLU A 1 84 ? 19.419 3.523 -11.533 1.00 90.31 84 GLU A C 1
ATOM 656 O O . GLU A 1 84 ? 19.641 2.661 -12.383 1.00 90.31 84 GLU A O 1
ATOM 661 N N . CYS A 1 85 ? 20.276 3.777 -10.538 1.00 89.62 85 CYS A N 1
ATOM 662 C CA . CYS A 1 85 ? 21.554 3.075 -10.409 1.00 89.62 85 CYS A CA 1
ATOM 663 C C . CYS A 1 85 ? 21.366 1.554 -10.318 1.00 89.62 85 CYS A C 1
ATOM 665 O O . CYS A 1 85 ? 22.126 0.795 -10.920 1.00 89.62 85 CYS A O 1
ATOM 667 N N . LEU A 1 86 ? 20.352 1.099 -9.578 1.00 88.75 86 LEU A N 1
ATOM 668 C CA . LEU A 1 86 ? 20.01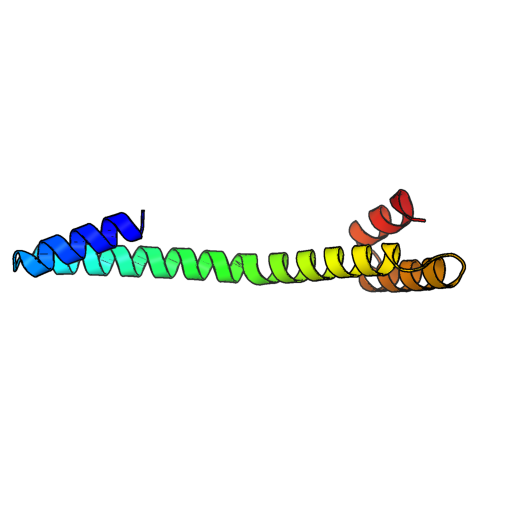9 -0.320 -9.466 1.00 88.75 86 LEU A CA 1
ATOM 669 C C . LEU A 1 86 ? 19.456 -0.884 -10.772 1.00 88.75 86 LEU A C 1
ATOM 671 O O . LEU A 1 86 ? 19.883 -1.961 -11.183 1.00 88.75 86 LEU A O 1
ATOM 675 N N . LEU A 1 87 ? 18.552 -0.163 -11.440 1.00 89.75 87 LEU A N 1
ATOM 676 C CA . LEU A 1 87 ? 17.987 -0.566 -12.729 1.00 89.75 87 LEU A CA 1
ATOM 677 C C . LEU A 1 87 ? 19.084 -0.746 -13.779 1.00 89.75 87 LEU A C 1
ATOM 679 O O . LEU A 1 87 ? 19.174 -1.813 -14.379 1.00 89.75 87 LEU A O 1
ATOM 683 N N . ARG A 1 88 ? 19.975 0.239 -13.931 1.00 89.88 88 ARG A N 1
ATOM 684 C CA . ARG A 1 88 ? 21.111 0.153 -14.860 1.00 89.88 88 ARG A CA 1
ATOM 685 C C . ARG A 1 88 ? 22.099 -0.947 -14.483 1.00 89.88 88 ARG A C 1
ATOM 687 O O . ARG A 1 88 ? 22.683 -1.560 -15.359 1.00 89.88 88 ARG A O 1
ATOM 694 N N . ARG A 1 89 ? 22.313 -1.214 -13.193 1.00 90.44 89 ARG A N 1
ATOM 695 C CA . ARG A 1 89 ? 23.255 -2.258 -12.758 1.00 90.44 89 ARG A CA 1
ATOM 696 C C . ARG A 1 89 ? 22.720 -3.674 -12.973 1.00 90.44 89 ARG A C 1
ATOM 698 O O . ARG A 1 89 ? 23.504 -4.578 -13.236 1.00 90.44 89 ARG A O 1
ATOM 705 N N . LEU A 1 90 ? 21.429 -3.885 -12.733 1.00 86.06 90 LEU A N 1
ATOM 706 C CA . LEU A 1 90 ? 20.824 -5.220 -12.744 1.00 86.06 90 LEU A CA 1
ATOM 707 C C . LEU A 1 90 ? 20.260 -5.597 -14.109 1.00 86.06 90 LEU A C 1
ATOM 709 O O . LEU A 1 90 ? 20.182 -6.782 -14.421 1.00 86.06 90 LEU A O 1
ATOM 713 N N . LEU A 1 91 ? 19.824 -4.599 -14.875 1.00 84.44 91 LEU A N 1
ATOM 714 C CA . LEU A 1 91 ? 19.154 -4.781 -16.153 1.00 84.44 91 LEU A CA 1
ATOM 715 C C . LEU A 1 91 ? 19.847 -4.038 -17.297 1.00 84.44 91 LEU A C 1
ATOM 717 O O . LEU A 1 91 ? 19.381 -4.170 -18.410 1.00 84.44 91 LEU A O 1
ATOM 721 N N . GLY A 1 92 ? 20.877 -3.226 -17.062 1.00 77.50 92 GLY A N 1
ATOM 722 C CA . GLY A 1 92 ? 21.628 -2.564 -18.139 1.00 77.50 92 GLY A CA 1
ATOM 723 C C . GLY A 1 92 ? 22.720 -3.434 -18.739 1.00 77.50 92 GLY A C 1
ATOM 724 O O . GLY A 1 92 ? 23.112 -4.436 -18.098 1.00 77.50 92 GLY A O 1
#